Protein AF-X0UST9-F1 (afdb_monomer_lite)

Organism: NCBI:txid412755

Sequence (92 aa):
NGAEAIKFYSQNGLVEIHSSPFVKEGNAYLLDMECFERVGSSDISFEDPVEPGKYIENLEGSNAVQLLCYSDCALFCNALGRSIVISGIINA

Radius of gyration: 20.7 Å; chains: 1; bounding box: 43×32×54 Å

Secondary structure (DSSP, 8-state):
---SEEEEEETTEEEEEE--TTSPTTEEEE--GGGEEEEEEEEEESS-SSSTT--EEE-TTSS-EEE--EEEEEEEES-GGG-EEEE-----

Foldseek 3Di:
DDDQWDWDQDPVGIDIGGDDPVDDPQKDKDDPVVQKDKDFDFAWDQADPVDGPPQWAQDDPDRDIDGDIDGGIDIDGNCPPVMDMGGRDDDD

Structure (mmCIF, N/CA/C/O backbone):
data_AF-X0UST9-F1
#
_entry.id   AF-X0UST9-F1
#
loop_
_atom_site.group_PDB
_atom_site.id
_atom_site.type_symbol
_atom_site.label_atom_id
_atom_site.label_alt_id
_atom_site.label_comp_id
_atom_site.label_asym_id
_atom_site.label_entity_id
_atom_site.label_seq_id
_atom_site.pdbx_PDB_ins_code
_atom_site.Cartn_x
_atom_site.Cartn_y
_atom_site.Cartn_z
_atom_site.occupancy
_atom_site.B_iso_or_equiv
_atom_site.auth_seq_id
_atom_site.auth_comp_id
_atom_site.auth_asym_id
_atom_site.auth_atom_id
_atom_site.pdbx_PDB_model_num
ATOM 1 N N . ASN A 1 1 ? 14.394 0.906 19.449 1.00 45.12 1 ASN A N 1
ATOM 2 C CA . ASN A 1 1 ? 12.972 0.536 19.606 1.00 45.12 1 ASN A CA 1
ATOM 3 C C . ASN A 1 1 ? 12.320 0.570 18.242 1.00 45.12 1 ASN A C 1
ATOM 5 O O . ASN A 1 1 ? 12.037 1.652 17.757 1.00 45.12 1 ASN A O 1
ATOM 9 N N . GLY A 1 2 ? 12.176 -0.579 17.592 1.00 56.75 2 GLY A N 1
ATOM 10 C CA . GLY A 1 2 ? 11.554 -0.671 16.274 1.00 56.75 2 GLY A CA 1
ATOM 11 C C . GLY A 1 2 ? 11.088 -2.100 16.072 1.00 56.75 2 GLY A C 1
ATOM 12 O O . GLY A 1 2 ? 11.915 -2.981 15.868 1.00 56.75 2 GLY A O 1
ATOM 13 N N . ALA A 1 3 ? 9.791 -2.330 16.241 1.00 65.81 3 ALA A N 1
ATOM 14 C CA . ALA A 1 3 ? 9.148 -3.542 15.761 1.00 65.81 3 ALA A CA 1
ATOM 15 C C . ALA A 1 3 ? 8.571 -3.202 14.386 1.00 65.81 3 ALA A C 1
ATOM 17 O O . ALA A 1 3 ? 7.906 -2.178 14.252 1.00 65.81 3 ALA A O 1
ATOM 18 N N . GLU A 1 4 ? 8.862 -4.025 13.382 1.00 77.25 4 GLU A N 1
ATOM 19 C CA . GLU A 1 4 ? 8.351 -3.848 12.017 1.00 77.25 4 GLU A CA 1
ATOM 20 C C . GLU A 1 4 ? 6.823 -3.984 11.979 1.00 77.25 4 GLU A C 1
ATOM 22 O O . GLU A 1 4 ? 6.132 -3.176 11.362 1.00 77.25 4 GLU A O 1
ATOM 27 N N . ALA A 1 5 ? 6.302 -4.953 12.735 1.00 85.12 5 ALA A N 1
ATOM 28 C CA . ALA A 1 5 ? 4.878 -5.180 12.897 1.00 85.12 5 ALA A CA 1
ATOM 29 C C . ALA A 1 5 ? 4.550 -5.740 14.287 1.00 85.12 5 ALA A C 1
ATOM 31 O O . ALA A 1 5 ? 5.366 -6.420 14.919 1.00 85.12 5 ALA A O 1
ATOM 32 N N . ILE A 1 6 ? 3.328 -5.484 14.752 1.00 89.56 6 ILE A N 1
ATOM 33 C CA . ILE A 1 6 ? 2.760 -6.077 15.968 1.00 89.56 6 ILE A CA 1
ATOM 34 C C . ILE A 1 6 ? 1.593 -6.975 15.558 1.00 89.56 6 ILE A C 1
ATOM 36 O O . ILE A 1 6 ? 0.583 -6.489 15.055 1.00 89.56 6 ILE A O 1
ATOM 40 N N . LYS A 1 7 ? 1.714 -8.283 15.803 1.00 91.12 7 LYS A N 1
ATOM 41 C CA . LYS A 1 7 ? 0.643 -9.267 15.577 1.00 91.12 7 LYS A CA 1
ATOM 42 C C . LYS A 1 7 ? -0.139 -9.508 16.863 1.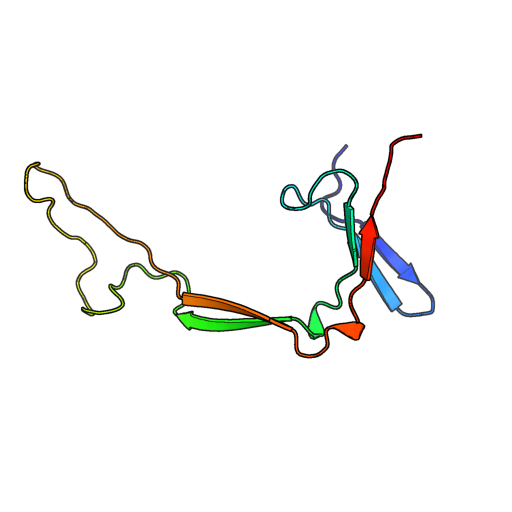00 91.12 7 LYS A C 1
ATOM 44 O O . LYS A 1 7 ? 0.433 -9.928 17.867 1.00 91.12 7 LYS A O 1
ATOM 49 N N . PHE A 1 8 ? -1.445 -9.276 16.819 1.00 89.38 8 PHE A N 1
ATOM 50 C CA . PHE A 1 8 ? -2.368 -9.475 17.928 1.00 89.38 8 PHE A CA 1
ATOM 51 C C . PHE A 1 8 ? -3.411 -10.538 17.579 1.00 89.38 8 PHE A C 1
ATOM 53 O O . PHE A 1 8 ? -4.171 -10.387 16.623 1.00 89.38 8 PHE A O 1
ATOM 60 N N . TYR A 1 9 ? -3.462 -11.605 18.375 1.00 89.56 9 TYR A N 1
ATOM 61 C CA . TYR A 1 9 ? -4.461 -12.663 18.247 1.00 89.56 9 TYR A CA 1
ATOM 62 C C . TYR A 1 9 ? -5.630 -12.380 19.193 1.00 89.56 9 TYR A C 1
ATOM 64 O O . TYR A 1 9 ? -5.445 -12.259 20.403 1.00 89.56 9 TYR A O 1
ATOM 72 N N . SER A 1 10 ? -6.834 -12.302 18.638 1.00 84.56 10 SER A N 1
ATOM 73 C CA . SER A 1 10 ? -8.096 -12.150 19.356 1.00 84.56 10 SER A CA 1
ATOM 74 C C . SER A 1 10 ? -8.986 -13.370 19.128 1.00 84.56 10 SER A C 1
ATOM 76 O O . SER A 1 10 ? -8.780 -14.150 18.200 1.00 84.56 10 SER A O 1
ATOM 78 N N . GLN A 1 11 ? -10.035 -13.510 19.938 1.00 87.81 11 GLN A N 1
ATOM 79 C CA . GLN A 1 11 ? -11.053 -14.548 19.757 1.00 87.81 11 GLN A CA 1
ATOM 80 C C . GLN A 1 11 ? -11.738 -14.465 18.380 1.00 87.81 11 GLN A C 1
ATOM 82 O O . GLN A 1 11 ? -12.173 -15.482 17.848 1.00 87.81 11 GLN A O 1
ATOM 87 N N . ASN A 1 12 ? -11.785 -13.264 17.794 1.00 84.06 12 ASN A N 1
ATOM 88 C CA . ASN A 1 12 ? -12.422 -12.994 16.504 1.00 84.06 12 ASN A CA 1
ATOM 89 C C . ASN A 1 12 ? -11.448 -13.005 15.312 1.00 84.06 12 ASN A C 1
ATOM 91 O O . ASN A 1 12 ? -11.879 -12.730 14.196 1.00 84.06 12 ASN A O 1
ATOM 95 N N . GLY A 1 13 ? -10.155 -13.285 15.520 1.00 84.94 13 GLY A N 1
ATOM 96 C CA . GLY A 1 13 ? -9.171 -13.347 14.436 1.00 84.94 13 GLY A CA 1
ATOM 97 C C . GLY A 1 13 ? -7.820 -12.717 14.768 1.00 84.94 13 GLY A C 1
ATOM 98 O O . GLY A 1 13 ? -7.495 -12.452 15.924 1.00 84.94 13 GLY A O 1
ATOM 99 N N . LEU A 1 14 ? -7.024 -12.492 13.726 1.00 89.31 14 LEU A N 1
ATOM 100 C CA . LEU A 1 14 ? -5.685 -11.911 13.794 1.00 89.31 14 LEU A CA 1
ATOM 101 C C . LEU A 1 14 ? -5.720 -10.467 13.283 1.00 89.31 14 LEU A C 1
ATOM 103 O O . LEU A 1 14 ? -6.284 -10.204 12.226 1.00 89.31 14 LEU A O 1
ATOM 107 N N . VAL A 1 15 ? -5.070 -9.552 14.000 1.00 90.19 15 VAL A N 1
ATOM 108 C CA . VAL A 1 15 ? -4.810 -8.184 13.536 1.00 90.19 15 VAL A CA 1
ATOM 109 C C . VAL A 1 15 ? -3.307 -7.954 13.520 1.00 90.19 15 VAL A C 1
ATOM 111 O O . VAL A 1 15 ? -2.623 -8.241 14.502 1.00 90.19 15 VAL A O 1
ATOM 114 N N . GLU A 1 16 ? -2.788 -7.425 12.416 1.00 92.62 16 GLU A N 1
ATOM 115 C CA . GLU A 1 16 ? -1.385 -7.043 12.286 1.00 92.62 16 GLU A CA 1
ATOM 116 C C . GLU A 1 16 ? -1.272 -5.531 12.096 1.00 92.62 16 GLU A C 1
ATOM 118 O O . GLU A 1 16 ? -1.863 -4.955 11.184 1.00 92.62 16 GLU A O 1
ATOM 123 N N . ILE A 1 17 ? -0.533 -4.883 12.993 1.00 91.50 17 ILE A N 1
ATOM 124 C CA . ILE A 1 17 ? -0.333 -3.437 13.004 1.00 91.50 17 ILE A CA 1
ATOM 125 C C . ILE A 1 17 ? 1.045 -3.146 12.422 1.00 91.50 17 ILE A C 1
ATOM 127 O O . ILE A 1 17 ? 2.049 -3.603 12.967 1.00 91.50 17 ILE A O 1
ATOM 131 N N . HIS A 1 18 ? 1.079 -2.344 11.360 1.00 91.94 18 HIS A N 1
ATOM 132 C CA . HIS A 1 18 ? 2.297 -1.912 10.676 1.00 91.94 18 HIS A CA 1
ATOM 133 C C . HIS A 1 18 ? 2.496 -0.409 10.849 1.00 91.94 18 HIS A C 1
ATOM 135 O O . HIS A 1 18 ? 1.560 0.370 10.654 1.00 91.94 18 HIS A O 1
ATOM 141 N N . SER A 1 19 ? 3.717 0.022 11.169 1.00 90.12 19 SER A N 1
ATOM 142 C CA . SER A 1 19 ? 4.067 1.442 11.075 1.00 90.12 19 SER A CA 1
ATOM 143 C C . SER A 1 19 ? 4.358 1.795 9.616 1.00 90.12 19 SER A C 1
ATOM 145 O O . SER A 1 19 ? 5.238 1.185 9.012 1.00 90.12 19 SER A O 1
ATOM 147 N N . SER A 1 20 ? 3.652 2.776 9.048 1.00 90.69 20 SER A N 1
ATOM 148 C CA . SER A 1 20 ? 3.801 3.150 7.636 1.00 90.69 20 SER A CA 1
ATOM 149 C C . SER A 1 20 ? 4.069 4.649 7.479 1.00 90.69 20 SER A C 1
ATOM 151 O O . SER A 1 20 ? 3.241 5.450 7.914 1.00 90.69 20 SER A O 1
ATOM 153 N N . PRO A 1 21 ? 5.171 5.054 6.817 1.00 91.44 21 PRO A N 1
ATOM 154 C CA . PRO A 1 21 ? 5.458 6.462 6.538 1.00 91.44 21 PRO A CA 1
ATOM 155 C C . PRO A 1 21 ? 4.558 7.050 5.439 1.00 91.44 21 PRO A C 1
ATOM 157 O O . PRO A 1 21 ? 4.559 8.258 5.225 1.00 91.44 21 PRO A O 1
ATOM 160 N N . PHE A 1 22 ? 3.794 6.212 4.732 1.00 92.56 22 PHE A N 1
ATOM 161 C CA . PHE A 1 22 ? 2.863 6.640 3.684 1.00 92.56 22 PHE A CA 1
ATOM 162 C C . PHE A 1 22 ? 1.512 7.108 4.241 1.00 92.56 22 PHE A C 1
ATOM 164 O O . PHE A 1 22 ? 0.697 7.669 3.510 1.00 92.56 22 PHE A O 1
ATOM 171 N N . VAL A 1 23 ? 1.254 6.870 5.529 1.00 92.56 23 VAL A N 1
ATOM 172 C CA . VAL A 1 23 ? 0.022 7.278 6.203 1.00 92.56 23 VAL A CA 1
ATOM 173 C C . VAL A 1 23 ? 0.227 8.644 6.848 1.00 92.56 23 VAL A C 1
ATOM 175 O O . VAL A 1 23 ? 1.202 8.870 7.560 1.00 92.56 23 VAL A O 1
ATOM 178 N N . LYS A 1 24 ? -0.712 9.566 6.604 1.00 92.38 24 LYS A N 1
ATOM 179 C CA . LYS A 1 24 ? -0.694 10.898 7.216 1.00 92.38 24 LYS A CA 1
ATOM 180 C C . LYS A 1 24 ? -0.711 10.788 8.744 1.00 92.38 24 LYS A C 1
ATOM 182 O O . LYS A 1 24 ? -1.512 10.037 9.299 1.00 92.38 24 LYS A O 1
ATOM 187 N N . GLU A 1 25 ? 0.106 11.606 9.403 1.00 91.31 25 GLU A N 1
ATOM 188 C CA . GLU A 1 25 ? 0.113 11.726 10.862 1.00 91.31 25 GLU A CA 1
ATOM 189 C C . GLU A 1 25 ? -1.298 11.982 11.416 1.00 91.31 25 GLU A C 1
ATOM 191 O O . GLU A 1 25 ? -2.086 12.754 10.858 1.00 91.31 25 GLU A O 1
ATOM 196 N N . GLY A 1 26 ? -1.617 11.297 12.513 1.00 92.00 26 GLY A N 1
ATOM 197 C CA . GLY A 1 26 ? -2.922 11.357 13.160 1.00 92.00 26 GLY A CA 1
ATOM 198 C C . GLY A 1 26 ? -3.999 10.473 12.530 1.00 92.00 26 GLY A C 1
ATOM 199 O O . GLY A 1 26 ? -5.118 10.438 13.046 1.00 92.00 26 GLY A O 1
ATOM 200 N N . ASN A 1 27 ? -3.673 9.736 11.465 1.00 94.75 27 ASN A N 1
ATOM 201 C CA . ASN A 1 27 ? -4.557 8.748 10.861 1.00 94.75 27 ASN A CA 1
ATOM 202 C C . ASN A 1 27 ? -3.979 7.331 10.959 1.00 94.75 27 ASN A C 1
ATOM 204 O O . ASN A 1 27 ? 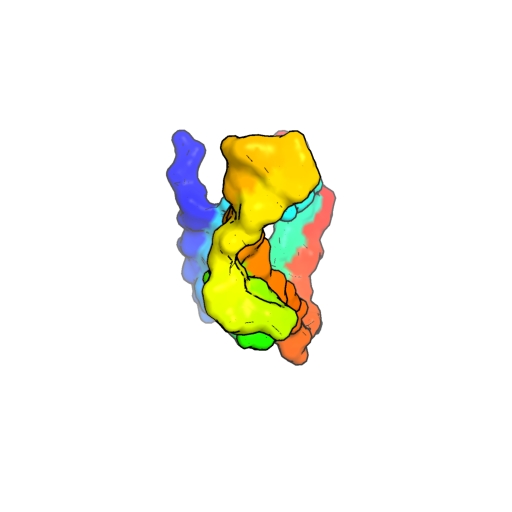-2.768 7.127 10.997 1.00 94.75 27 ASN A O 1
ATOM 208 N N . ALA A 1 28 ? -4.868 6.346 10.947 1.00 94.62 28 ALA A N 1
ATOM 209 C CA . ALA A 1 28 ? -4.551 4.943 10.734 1.00 94.62 28 ALA A CA 1
ATOM 210 C C . ALA A 1 28 ? -5.649 4.295 9.882 1.00 94.62 28 ALA A C 1
ATOM 212 O O . ALA A 1 28 ? -6.795 4.747 9.870 1.00 94.62 28 ALA A O 1
ATOM 213 N N . TYR A 1 29 ? -5.299 3.227 9.172 1.00 94.38 29 TYR A N 1
ATOM 214 C CA . TYR A 1 29 ? -6.225 2.495 8.313 1.00 94.38 29 TYR A CA 1
ATOM 215 C C . TYR A 1 29 ? -6.275 1.040 8.758 1.00 94.38 29 TYR A C 1
ATOM 217 O O . TYR A 1 29 ? -5.248 0.365 8.785 1.00 94.38 29 TYR A O 1
ATOM 225 N N . LEU A 1 30 ? -7.470 0.563 9.101 1.00 93.69 30 LEU A N 1
ATOM 226 C CA . LEU A 1 30 ? -7.727 -0.859 9.279 1.00 93.69 30 LEU A CA 1
ATOM 227 C C . LEU A 1 30 ? -8.275 -1.388 7.957 1.00 93.69 30 LEU A C 1
ATOM 229 O O . LEU A 1 30 ? -9.384 -1.032 7.557 1.00 93.69 30 LEU A O 1
ATOM 233 N N . LEU A 1 31 ? -7.468 -2.188 7.271 1.00 93.50 31 LEU A N 1
ATOM 234 C CA . LEU A 1 31 ? -7.759 -2.673 5.929 1.00 93.50 31 LEU A CA 1
ATOM 235 C C . LEU A 1 31 ? -7.981 -4.183 5.958 1.00 93.50 31 LEU A C 1
ATOM 237 O O . LEU A 1 31 ? -7.186 -4.921 6.540 1.00 93.50 31 LEU A O 1
ATOM 241 N N . ASP A 1 32 ? -9.044 -4.630 5.297 1.00 93.19 32 ASP A N 1
ATOM 242 C CA . ASP A 1 32 ? -9.223 -6.039 4.950 1.00 93.19 32 ASP A CA 1
ATOM 243 C C . ASP A 1 32 ? -8.428 -6.324 3.671 1.00 93.19 32 ASP A C 1
ATOM 245 O O . ASP A 1 32 ? -8.893 -6.052 2.563 1.00 93.19 32 ASP A O 1
ATOM 249 N N . MET A 1 33 ? -7.200 -6.819 3.835 1.00 91.62 33 MET A N 1
ATOM 250 C CA . MET A 1 33 ? -6.259 -7.028 2.730 1.00 91.62 33 MET A CA 1
ATOM 251 C C . MET A 1 33 ? -6.763 -8.036 1.691 1.00 91.62 33 MET A C 1
ATOM 253 O O . MET A 1 33 ? -6.338 -7.962 0.544 1.00 91.62 33 MET A O 1
ATOM 257 N N . GLU A 1 34 ? -7.688 -8.933 2.049 1.00 92.38 34 GLU A N 1
ATOM 258 C CA . GLU A 1 34 ? -8.277 -9.896 1.107 1.00 92.38 34 GLU A CA 1
ATOM 259 C C . GLU A 1 34 ? -9.199 -9.224 0.078 1.00 92.38 34 GLU A C 1
ATOM 261 O O . GLU A 1 34 ? -9.477 -9.788 -0.979 1.00 92.38 34 GLU A O 1
ATOM 266 N N . CYS A 1 35 ? -9.677 -8.011 0.371 1.00 94.69 35 CYS A N 1
ATOM 267 C CA . CYS A 1 35 ? -10.572 -7.262 -0.508 1.00 94.69 35 CYS A CA 1
ATOM 268 C C . CYS A 1 35 ? -9.838 -6.353 -1.497 1.00 94.69 35 CYS A C 1
ATOM 270 O O . CYS A 1 35 ? -10.489 -5.756 -2.359 1.00 94.69 35 CYS A O 1
ATOM 272 N N . PHE A 1 36 ? -8.519 -6.205 -1.356 1.00 94.25 36 PHE A N 1
ATOM 273 C CA . PHE A 1 36 ? -7.699 -5.359 -2.215 1.00 94.25 36 PHE A CA 1
ATOM 274 C C . PHE A 1 36 ? -6.921 -6.197 -3.223 1.00 94.25 36 PHE A C 1
ATOM 276 O O . PHE A 1 36 ? -6.235 -7.151 -2.866 1.00 94.25 36 PHE A O 1
ATOM 283 N N . GLU A 1 37 ? -6.968 -5.785 -4.484 1.00 94.00 37 GLU A N 1
ATOM 284 C CA . GLU A 1 37 ? -6.199 -6.397 -5.562 1.00 94.00 37 GLU A CA 1
ATOM 285 C C . GLU A 1 37 ? -5.524 -5.331 -6.427 1.00 94.00 37 GLU A C 1
ATOM 287 O O . GLU A 1 37 ? -6.018 -4.208 -6.582 1.00 94.00 37 GLU A O 1
ATOM 292 N N . ARG A 1 38 ? -4.360 -5.679 -6.984 1.00 92.56 38 ARG A N 1
ATOM 293 C CA . ARG A 1 38 ? -3.665 -4.846 -7.966 1.00 92.56 38 ARG A CA 1
ATOM 294 C C . ARG A 1 38 ? -4.160 -5.235 -9.354 1.00 92.56 38 ARG A C 1
ATOM 296 O O . ARG A 1 38 ? -3.940 -6.361 -9.786 1.00 92.56 38 ARG A O 1
ATOM 303 N N . VAL A 1 39 ? -4.805 -4.300 -10.041 1.00 93.06 39 VAL A N 1
ATOM 304 C CA . VAL A 1 39 ? -5.329 -4.479 -11.399 1.00 93.06 39 VAL A CA 1
ATOM 305 C C . VAL A 1 39 ? -4.501 -3.627 -12.344 1.00 93.06 39 VAL A C 1
ATOM 307 O O . VAL A 1 39 ? -4.287 -2.450 -12.079 1.00 93.06 39 VAL A O 1
ATOM 310 N N . GLY A 1 40 ? -4.022 -4.196 -13.440 1.00 89.75 40 GLY A N 1
ATOM 311 C CA . GLY A 1 40 ? -3.146 -3.481 -14.356 1.00 89.75 40 GLY A CA 1
ATOM 312 C C . GLY A 1 40 ? -2.673 -4.365 -15.493 1.00 89.75 40 GLY A C 1
ATOM 313 O O . GLY A 1 40 ? -2.738 -5.592 -15.385 1.00 89.75 40 GLY A O 1
ATOM 314 N N . SER A 1 41 ? -2.239 -3.750 -16.591 1.00 85.75 41 SER A N 1
ATOM 315 C CA . SER A 1 41 ? -1.745 -4.493 -17.754 1.00 85.75 41 SER A CA 1
ATOM 316 C C . SER A 1 41 ? -0.294 -4.951 -17.604 1.00 85.75 41 SER A C 1
ATOM 318 O O . SER A 1 41 ? 0.068 -5.991 -18.153 1.00 85.75 41 SER A O 1
ATOM 320 N N . SER A 1 42 ? 0.524 -4.216 -16.844 1.00 84.12 42 SER A N 1
ATOM 321 C CA . SER A 1 42 ? 1.939 -4.527 -16.644 1.00 84.12 42 SER A CA 1
ATOM 322 C C . SER A 1 42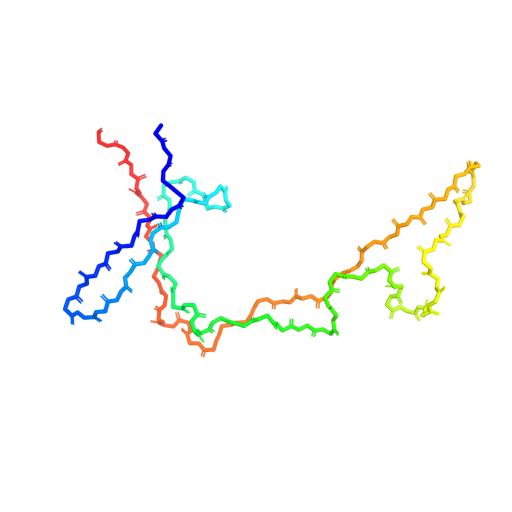 ? 2.425 -4.099 -15.266 1.00 84.12 42 SER A C 1
ATOM 324 O O . SER A 1 42 ? 2.183 -2.979 -14.813 1.00 84.12 42 SER A O 1
ATOM 326 N N . ASP A 1 43 ? 3.214 -4.973 -14.648 1.00 84.94 43 ASP A N 1
ATOM 327 C CA . ASP A 1 43 ? 4.060 -4.619 -13.513 1.00 84.94 43 ASP A CA 1
ATOM 328 C C . ASP A 1 43 ? 5.215 -3.699 -13.954 1.00 84.94 43 ASP A C 1
ATOM 330 O O . ASP A 1 43 ? 5.276 -3.243 -15.099 1.00 84.94 43 ASP A O 1
ATOM 334 N N . ILE A 1 44 ? 6.139 -3.429 -13.028 1.00 88.31 44 ILE A N 1
ATOM 335 C CA . ILE A 1 44 ? 7.347 -2.638 -13.270 1.00 88.31 44 ILE A CA 1
ATOM 336 C C . ILE A 1 44 ? 8.160 -3.278 -14.403 1.00 88.31 44 ILE A C 1
ATOM 338 O O . ILE A 1 44 ? 8.700 -4.374 -14.245 1.00 88.31 44 ILE A O 1
ATOM 342 N N . SER A 1 45 ? 8.263 -2.571 -15.524 1.00 86.69 45 SER A N 1
ATOM 343 C CA . SER A 1 45 ? 8.966 -3.001 -16.727 1.00 86.69 45 SER A CA 1
ATOM 344 C C . SER A 1 45 ? 9.793 -1.860 -17.319 1.00 86.69 45 SER A C 1
ATOM 346 O O . SER A 1 45 ? 9.437 -0.690 -17.213 1.00 86.69 45 SER A O 1
ATOM 348 N N . PHE A 1 46 ? 10.904 -2.209 -17.964 1.00 86.38 46 PHE A N 1
ATOM 349 C CA . PHE A 1 46 ? 11.694 -1.283 -18.786 1.00 86.38 46 PHE A CA 1
ATOM 350 C C . PHE A 1 46 ? 11.311 -1.357 -20.271 1.00 86.38 46 PHE A C 1
ATOM 352 O O . PHE A 1 46 ? 11.985 -0.765 -21.110 1.00 86.38 46 PHE A O 1
ATOM 359 N N . GLU A 1 47 ? 10.277 -2.128 -20.609 1.00 83.50 47 GLU A N 1
ATOM 360 C CA . GLU A 1 47 ? 9.717 -2.158 -21.955 1.00 83.50 47 GLU A CA 1
ATOM 361 C C . GLU A 1 47 ? 8.833 -0.933 -22.179 1.00 83.50 47 GLU A C 1
ATOM 363 O O . GLU A 1 47 ? 7.997 -0.592 -21.338 1.00 83.50 47 GLU A O 1
ATOM 368 N N . ASP A 1 48 ? 9.011 -0.286 -23.328 1.00 80.69 48 ASP A N 1
ATOM 369 C CA . ASP A 1 48 ? 8.110 0.771 -23.761 1.00 80.69 48 ASP A CA 1
ATOM 370 C C . ASP A 1 48 ? 6.702 0.182 -24.019 1.00 80.69 48 ASP A C 1
ATOM 372 O O . ASP A 1 48 ? 6.570 -0.796 -24.766 1.00 80.69 48 ASP A O 1
ATOM 376 N N . PRO A 1 49 ? 5.639 0.749 -23.411 1.00 77.88 49 PRO A N 1
ATOM 377 C CA . PRO A 1 49 ? 4.276 0.233 -23.544 1.00 77.88 49 PRO A CA 1
ATOM 378 C C . PRO A 1 49 ? 3.683 0.410 -24.954 1.00 77.88 49 PRO A C 1
ATOM 380 O O . PRO A 1 49 ? 2.650 -0.185 -25.263 1.00 77.88 49 PRO A O 1
ATOM 383 N N . VAL A 1 50 ? 4.299 1.239 -25.800 1.00 79.38 50 VAL A N 1
ATOM 384 C CA . VAL A 1 50 ? 3.899 1.535 -27.181 1.00 79.38 50 VAL A CA 1
ATOM 385 C C . VAL A 1 50 ? 4.812 0.830 -28.189 1.00 79.38 50 VAL A C 1
ATOM 387 O O . VAL A 1 50 ? 4.313 0.296 -29.180 1.00 79.38 50 VAL A O 1
ATOM 390 N N . GLU A 1 51 ? 6.128 0.793 -27.948 1.00 81.31 51 GLU A N 1
ATOM 391 C CA . GLU A 1 51 ? 7.129 0.197 -28.849 1.00 81.31 51 GLU A CA 1
ATOM 392 C C . GLU A 1 51 ? 7.965 -0.919 -28.181 1.00 81.31 51 GLU A C 1
ATOM 394 O O . GLU A 1 51 ? 9.081 -0.684 -27.703 1.00 81.31 51 GLU A O 1
ATOM 399 N N . PRO A 1 52 ? 7.495 -2.180 -28.216 1.00 74.75 52 PRO A N 1
ATOM 400 C CA . PRO A 1 52 ? 8.199 -3.302 -27.600 1.00 74.75 52 PRO A CA 1
ATOM 401 C C . PRO A 1 52 ? 9.633 -3.464 -28.131 1.00 74.75 52 PRO A C 1
ATOM 403 O O . PRO A 1 52 ? 9.868 -3.483 -29.341 1.00 74.75 52 PRO A O 1
ATOM 406 N N . GLY A 1 53 ? 10.601 -3.644 -27.226 1.00 73.19 53 GLY A N 1
ATOM 407 C CA . GLY A 1 53 ? 12.008 -3.904 -27.564 1.00 73.19 53 GLY A CA 1
ATOM 408 C C . GLY A 1 53 ? 12.931 -2.679 -27.567 1.00 73.19 53 GLY A C 1
ATOM 409 O O . GLY A 1 53 ? 14.148 -2.848 -27.692 1.00 73.19 53 GLY A O 1
ATOM 410 N N . LYS A 1 54 ? 12.401 -1.465 -27.375 1.00 69.75 54 LYS A N 1
ATOM 411 C CA . LYS A 1 54 ? 13.205 -0.281 -27.041 1.00 69.75 54 LYS A CA 1
ATOM 412 C C . LYS A 1 54 ? 13.328 -0.137 -25.527 1.00 69.75 54 LYS A C 1
ATOM 414 O O . LYS A 1 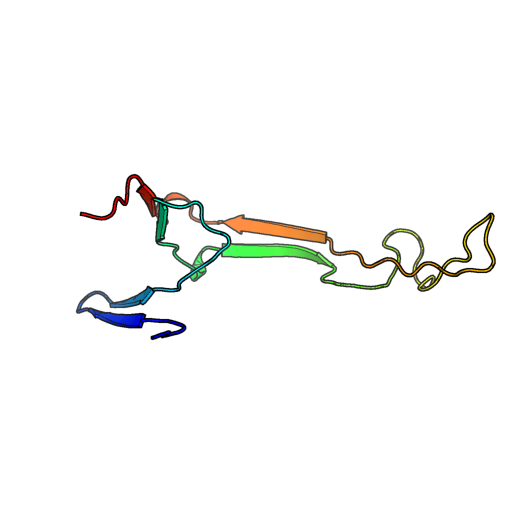54 ? 12.395 0.277 -24.857 1.00 69.75 54 LYS A O 1
ATOM 419 N N . TYR A 1 55 ? 14.502 -0.474 -25.000 1.00 70.00 55 TYR A N 1
ATOM 420 C CA . TYR A 1 55 ? 14.807 -0.348 -23.568 1.00 70.00 55 TYR A CA 1
ATOM 421 C C . TYR A 1 55 ? 15.574 0.936 -23.250 1.00 70.00 55 TYR A C 1
ATOM 423 O O . TYR A 1 55 ? 15.484 1.472 -22.152 1.00 70.00 55 TYR A O 1
ATOM 431 N N . ILE A 1 56 ? 16.375 1.403 -24.207 1.00 79.62 56 ILE A N 1
ATOM 432 C CA . ILE A 1 56 ? 17.303 2.517 -24.046 1.00 79.62 56 ILE A CA 1
ATOM 433 C C . ILE A 1 56 ? 17.124 3.434 -25.248 1.00 79.62 56 ILE A C 1
ATOM 435 O O . ILE A 1 56 ? 17.282 2.997 -26.389 1.00 79.62 56 ILE A O 1
ATOM 439 N N . GLU A 1 57 ? 16.834 4.703 -24.992 1.00 80.38 57 GLU A N 1
ATOM 440 C CA . GLU A 1 57 ? 16.728 5.717 -26.035 1.00 80.38 57 GLU A CA 1
ATOM 441 C C . GLU A 1 57 ? 17.910 6.685 -25.960 1.00 80.38 57 GLU A C 1
ATOM 443 O O . GLU A 1 57 ? 18.389 7.033 -24.881 1.00 80.38 57 GLU A O 1
ATOM 448 N N . ASN A 1 58 ? 18.409 7.124 -27.114 1.00 86.19 58 ASN A N 1
ATOM 449 C CA . ASN A 1 58 ? 19.448 8.150 -27.163 1.00 86.19 58 ASN A CA 1
ATOM 450 C C . ASN A 1 58 ? 18.810 9.526 -26.976 1.00 86.19 58 ASN A C 1
ATOM 452 O O . ASN A 1 58 ? 17.804 9.829 -27.616 1.00 86.19 58 ASN A O 1
ATOM 456 N N . LEU A 1 59 ? 19.407 10.372 -26.137 1.00 86.88 59 LEU A N 1
ATOM 457 C CA . LEU A 1 59 ? 18.870 11.704 -25.885 1.00 86.88 59 LEU A CA 1
ATOM 458 C C . LEU A 1 59 ? 19.259 12.663 -27.019 1.00 86.88 59 LEU A C 1
ATOM 460 O O . LEU A 1 59 ? 20.441 12.937 -27.240 1.00 86.88 59 LEU A O 1
ATOM 464 N N . GLU A 1 60 ? 18.273 13.217 -27.723 1.00 82.69 60 GLU A N 1
ATOM 465 C CA . GLU A 1 60 ? 18.523 14.206 -28.773 1.00 82.69 60 GLU A CA 1
ATOM 466 C C . GLU A 1 60 ? 19.016 15.525 -28.150 1.00 82.69 60 GLU A C 1
ATOM 468 O O . GLU A 1 60 ? 18.246 16.311 -27.605 1.00 82.69 60 GLU A O 1
ATOM 473 N N . GLY A 1 61 ? 20.333 15.753 -28.184 1.00 86.50 61 GLY A N 1
ATOM 474 C CA . GLY A 1 61 ? 20.970 16.973 -27.667 1.00 86.50 61 GLY A CA 1
ATOM 475 C C . GLY A 1 61 ? 22.061 16.750 -26.618 1.00 86.50 61 GLY A C 1
ATOM 476 O O . GLY A 1 61 ? 22.700 17.713 -26.197 1.00 86.50 61 GLY A O 1
ATOM 477 N N . SER A 1 62 ? 22.324 15.503 -26.217 1.00 88.44 62 SER A N 1
ATOM 478 C CA . SER A 1 62 ? 23.447 15.150 -25.341 1.00 88.44 62 SER A CA 1
ATOM 479 C C . SER A 1 62 ? 24.049 13.805 -25.742 1.00 88.44 62 SER A C 1
ATOM 481 O O . SER A 1 62 ? 23.366 12.959 -26.308 1.00 88.44 62 SER A O 1
ATOM 483 N N . ASN A 1 63 ? 25.324 13.573 -25.426 1.00 87.94 63 ASN A N 1
ATOM 484 C CA . ASN A 1 63 ? 25.926 12.242 -25.546 1.00 87.94 63 ASN A CA 1
ATOM 485 C C . ASN A 1 63 ? 25.555 11.401 -24.314 1.00 87.94 63 ASN A C 1
ATOM 487 O O . ASN A 1 63 ? 26.388 11.126 -23.450 1.00 87.94 63 ASN A O 1
ATOM 491 N N . ALA A 1 64 ? 24.264 11.099 -24.195 1.00 89.69 64 ALA A N 1
ATOM 492 C CA . ALA A 1 64 ? 23.682 10.366 -23.084 1.00 89.69 64 ALA A CA 1
ATOM 493 C C . ALA A 1 64 ? 22.527 9.484 -23.566 1.00 89.69 64 ALA A C 1
ATOM 495 O O . ALA A 1 64 ? 21.926 9.723 -24.615 1.00 89.69 64 ALA A O 1
ATOM 496 N N . VAL A 1 65 ? 22.211 8.480 -22.755 1.00 88.31 65 VAL A N 1
ATOM 497 C CA . VAL A 1 65 ? 21.102 7.554 -22.977 1.00 88.31 65 VAL A CA 1
ATOM 498 C C . VAL A 1 65 ? 20.082 7.678 -21.851 1.00 88.31 65 VAL A C 1
ATOM 500 O O . VAL A 1 65 ? 20.459 7.916 -20.702 1.00 88.31 65 VAL A O 1
ATOM 503 N N . GLN A 1 66 ? 18.804 7.513 -22.174 1.00 87.12 66 GLN A N 1
ATOM 504 C CA . GLN A 1 66 ? 17.717 7.428 -21.208 1.00 87.12 66 GLN A CA 1
ATOM 505 C C . GLN A 1 66 ? 17.182 5.999 -21.133 1.00 87.12 66 GLN A C 1
ATOM 507 O O . GLN A 1 66 ? 17.041 5.315 -22.145 1.00 87.12 66 GLN A O 1
ATOM 512 N N . LEU A 1 67 ? 16.892 5.565 -19.911 1.00 87.44 67 LEU A N 1
ATOM 513 C CA . LEU A 1 67 ? 16.209 4.317 -19.602 1.00 87.44 67 LEU A CA 1
ATOM 514 C C . LEU A 1 67 ? 14.939 4.702 -18.847 1.00 87.44 67 LEU A C 1
ATOM 516 O O . LEU A 1 67 ? 15.024 5.358 -17.805 1.00 87.44 67 LEU A O 1
ATOM 520 N N . LEU A 1 68 ? 13.781 4.324 -19.376 1.00 85.06 68 LEU A N 1
ATOM 521 C CA . LEU A 1 68 ? 12.488 4.623 -18.772 1.00 85.06 68 LEU A CA 1
ATOM 522 C C . LEU A 1 68 ? 11.908 3.354 -18.152 1.00 85.06 68 LEU A C 1
ATOM 524 O O . LEU A 1 68 ? 12.070 2.256 -18.675 1.00 85.06 68 LEU A O 1
ATOM 528 N N . CYS A 1 69 ? 11.280 3.519 -16.992 1.00 88.44 69 CYS A N 1
ATOM 529 C CA . CYS A 1 69 ? 10.651 2.442 -16.246 1.00 88.44 69 CYS A CA 1
ATOM 530 C C . CYS A 1 69 ? 9.159 2.741 -16.148 1.00 88.44 69 CYS A C 1
ATOM 532 O O . CYS A 1 69 ? 8.769 3.795 -15.639 1.00 88.44 69 CYS A O 1
ATOM 534 N N . TYR A 1 70 ? 8.347 1.821 -16.649 1.00 88.12 70 TYR A N 1
ATOM 535 C CA . TYR A 1 70 ? 6.902 1.933 -16.728 1.00 88.12 70 TYR A CA 1
ATOM 536 C C . TYR A 1 70 ? 6.242 0.920 -15.799 1.00 88.12 70 TYR A C 1
ATOM 538 O O . TYR A 1 70 ? 6.765 -0.159 -15.536 1.00 88.12 70 TYR A O 1
ATOM 546 N N . SER A 1 71 ? 5.070 1.276 -15.294 1.00 90.19 71 SER A N 1
ATOM 547 C CA . SER A 1 71 ? 4.176 0.368 -14.586 1.00 90.19 71 SER A CA 1
ATOM 548 C C . SER A 1 71 ? 2.763 0.858 -14.844 1.00 90.19 71 SER A C 1
ATOM 550 O O . SER A 1 71 ? 2.488 2.047 -14.677 1.00 90.19 71 SER A O 1
ATOM 552 N N . ASP A 1 72 ? 1.873 -0.047 -15.228 1.00 89.44 72 ASP A N 1
ATOM 553 C CA . ASP A 1 72 ? 0.445 0.233 -15.327 1.00 89.44 72 ASP A CA 1
ATOM 554 C C . ASP A 1 72 ? -0.267 -0.602 -14.276 1.00 89.44 72 ASP A C 1
ATOM 556 O O . ASP A 1 72 ? -0.540 -1.785 -14.473 1.00 89.44 72 ASP A O 1
ATOM 560 N N . CYS A 1 73 ? -0.518 0.015 -13.127 1.00 90.81 73 CYS A N 1
ATOM 561 C CA . CYS A 1 73 ? -1.231 -0.622 -12.040 1.00 90.81 73 CYS A CA 1
ATOM 562 C C . CYS A 1 73 ? -2.152 0.364 -11.324 1.00 90.81 73 CYS A C 1
ATOM 564 O O . CYS A 1 73 ? -1.780 1.496 -11.014 1.00 90.81 73 CYS A O 1
ATOM 566 N N . ALA A 1 74 ? -3.339 -0.118 -10.989 1.00 92.31 74 ALA A N 1
ATOM 567 C CA . ALA A 1 74 ? -4.329 0.525 -10.153 1.00 92.31 74 ALA A CA 1
ATOM 568 C C . ALA A 1 74 ? -4.668 -0.390 -8.971 1.00 92.31 74 ALA A C 1
ATOM 570 O O . ALA A 1 74 ? -4.612 -1.618 -9.060 1.00 92.31 74 ALA A O 1
ATOM 571 N N . LEU A 1 75 ? -5.028 0.218 -7.844 1.00 92.00 75 LEU A N 1
ATOM 572 C CA . LEU A 1 75 ? -5.530 -0.508 -6.685 1.00 92.00 75 LEU A CA 1
ATOM 573 C C . LEU A 1 75 ? -7.053 -0.590 -6.779 1.00 92.00 75 LEU A C 1
ATOM 575 O O . LEU A 1 75 ? -7.723 0.441 -6.860 1.00 92.00 75 LEU A O 1
ATOM 579 N N . PHE A 1 76 ? -7.598 -1.800 -6.738 1.00 94.00 76 PHE A N 1
ATOM 580 C CA . PHE A 1 76 ? -9.035 -2.037 -6.722 1.00 94.00 76 PHE A CA 1
ATOM 581 C C . PHE A 1 76 ? -9.463 -2.658 -5.392 1.00 94.00 76 PHE A C 1
ATOM 583 O O . PHE A 1 76 ? -8.728 -3.446 -4.799 1.00 94.00 76 PHE A O 1
ATOM 590 N N . CYS A 1 77 ? -10.657 -2.289 -4.918 1.00 95.00 77 CYS A N 1
ATOM 591 C CA . CYS A 1 77 ? -11.259 -2.850 -3.713 1.00 95.00 77 CYS A CA 1
ATOM 592 C C . CYS A 1 77 ? -12.670 -3.351 -4.018 1.00 95.00 77 CYS A C 1
ATOM 594 O O . CYS A 1 77 ? -13.555 -2.560 -4.353 1.00 95.00 77 CYS A O 1
ATOM 596 N N . ASN A 1 78 ? -12.891 -4.656 -3.868 1.00 94.81 78 ASN A N 1
ATOM 597 C CA . ASN A 1 78 ? -14.180 -5.278 -4.176 1.00 94.81 78 ASN A CA 1
ATOM 598 C C . ASN A 1 78 ? -15.243 -5.069 -3.074 1.00 94.81 78 ASN A C 1
ATOM 600 O O . ASN A 1 78 ? -16.438 -5.209 -3.339 1.00 94.81 78 ASN A O 1
ATOM 604 N N . ALA A 1 79 ? -14.834 -4.707 -1.850 1.00 94.62 79 ALA A N 1
ATOM 605 C CA . ALA A 1 79 ? -15.714 -4.573 -0.690 1.00 94.62 79 ALA A CA 1
ATOM 606 C C . ALA A 1 79 ? -15.315 -3.389 0.211 1.00 94.62 79 ALA A C 1
ATOM 608 O O . ALA A 1 79 ? -14.812 -3.549 1.323 1.00 94.62 79 ALA A O 1
ATOM 609 N N . LEU A 1 80 ? -15.625 -2.174 -0.250 1.00 87.12 80 LEU A N 1
ATOM 610 C CA . LEU A 1 80 ? -15.279 -0.914 0.428 1.00 87.12 80 LEU A CA 1
ATOM 611 C C . LEU A 1 80 ? -15.771 -0.821 1.887 1.00 87.12 80 LEU A C 1
ATOM 613 O O . LEU A 1 80 ? -15.123 -0.193 2.718 1.00 87.12 80 LEU A O 1
ATOM 617 N N . GLY A 1 81 ? -16.898 -1.462 2.218 1.00 93.44 81 GLY A N 1
ATOM 618 C CA . GLY A 1 81 ? -17.504 -1.414 3.556 1.00 93.44 81 GLY A CA 1
ATOM 619 C C . GLY A 1 81 ? -16.779 -2.216 4.644 1.00 93.44 81 GLY A C 1
ATOM 620 O O . GLY A 1 81 ? -17.235 -2.215 5.783 1.00 93.44 81 GLY A O 1
ATOM 621 N N . ARG A 1 82 ? -15.689 -2.920 4.312 1.00 93.56 82 ARG A N 1
ATOM 622 C CA . ARG A 1 82 ? -14.917 -3.739 5.267 1.00 93.56 82 ARG A CA 1
ATOM 623 C C . ARG A 1 82 ? -13.677 -3.046 5.827 1.00 93.56 82 ARG A C 1
ATOM 625 O O . ARG A 1 82 ? -13.019 -3.596 6.701 1.00 93.56 82 ARG A O 1
ATOM 632 N N . SER A 1 83 ? -13.362 -1.851 5.336 1.00 93.38 83 SER A N 1
ATOM 633 C CA . SER A 1 83 ? -12.208 -1.072 5.788 1.00 93.38 83 SER A CA 1
ATOM 634 C C . SER A 1 83 ? -12.643 0.118 6.639 1.00 93.38 83 SER A C 1
ATOM 636 O O . SER A 1 83 ? -13.720 0.678 6.441 1.00 93.38 83 SER A O 1
ATOM 638 N N . ILE A 1 84 ? -11.798 0.513 7.590 1.00 94.25 84 ILE A N 1
ATOM 639 C CA . ILE A 1 84 ? -12.087 1.585 8.548 1.00 94.25 84 ILE A CA 1
ATOM 640 C C . ILE A 1 84 ? -10.952 2.607 8.528 1.00 94.25 84 ILE A C 1
ATOM 642 O O . ILE A 1 84 ? -9.773 2.257 8.587 1.00 94.25 84 ILE A O 1
ATOM 646 N N . VAL A 1 85 ? -11.322 3.886 8.490 1.00 94.69 85 VAL A N 1
ATOM 647 C CA . VAL A 1 85 ? -10.400 5.002 8.709 1.00 94.69 85 VAL A CA 1
ATOM 648 C C . VAL A 1 85 ? -10.492 5.420 10.170 1.00 94.69 85 VAL A C 1
ATOM 650 O O . VAL A 1 85 ? -11.572 5.733 10.667 1.00 94.69 85 VAL A O 1
ATOM 653 N N . ILE A 1 86 ? -9.354 5.442 10.851 1.00 95.06 86 ILE A N 1
ATOM 654 C CA . ILE A 1 86 ? -9.204 5.981 12.199 1.00 95.06 86 ILE A CA 1
ATOM 655 C C . ILE A 1 86 ? -8.516 7.335 12.044 1.00 95.06 86 IL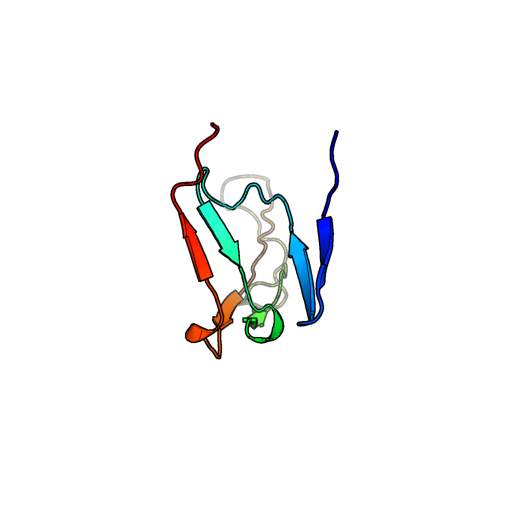E A C 1
ATOM 657 O O . ILE A 1 86 ? -7.451 7.419 11.440 1.00 95.06 86 ILE A O 1
ATOM 661 N N . SER A 1 87 ? -9.11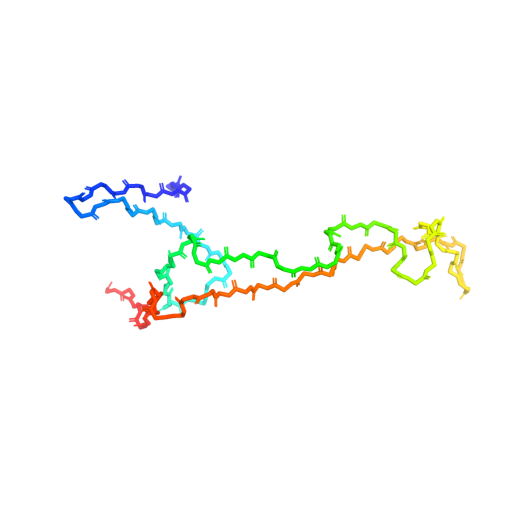9 8.398 12.566 1.00 95.69 87 SER A N 1
ATOM 662 C CA . SER A 1 87 ? -8.609 9.767 12.439 1.00 95.69 87 SER A CA 1
ATOM 663 C C . SER A 1 87 ? -8.563 10.475 13.785 1.00 95.69 87 SER A C 1
ATOM 665 O O . SER A 1 87 ? -9.360 10.164 14.669 1.00 95.69 87 SER A O 1
ATOM 667 N N . GLY A 1 88 ? -7.694 11.479 13.912 1.00 93.56 88 GLY A N 1
ATOM 668 C CA . GLY A 1 88 ? -7.575 12.282 15.132 1.00 93.56 88 GLY A CA 1
ATOM 669 C C . GLY A 1 88 ? -6.752 11.604 16.227 1.00 93.56 88 GLY A C 1
ATOM 670 O O . GLY A 1 88 ? -6.956 11.879 17.406 1.00 93.56 88 GLY A O 1
ATOM 671 N N . ILE A 1 89 ? -5.831 10.717 15.845 1.00 92.69 89 ILE A N 1
ATOM 672 C CA . ILE A 1 89 ? -4.847 10.148 16.761 1.00 92.69 89 ILE A CA 1
ATOM 673 C C . ILE A 1 89 ? -3.900 11.279 17.163 1.00 92.69 89 ILE A C 1
ATOM 675 O O . ILE A 1 89 ? -3.070 11.720 16.373 1.00 92.69 89 ILE A O 1
ATOM 679 N N . ILE A 1 90 ? -4.051 11.762 18.388 1.00 91.19 90 ILE A N 1
ATOM 680 C CA . ILE A 1 90 ? -3.136 12.715 19.002 1.00 91.19 90 ILE A CA 1
ATOM 681 C C . ILE A 1 90 ? -2.413 12.026 20.150 1.00 91.19 90 ILE A C 1
ATOM 683 O O . ILE A 1 90 ? -2.965 11.176 20.850 1.00 91.19 90 ILE A O 1
ATOM 687 N N . ASN A 1 91 ? -1.158 12.390 20.326 1.00 80.69 91 ASN A N 1
ATOM 688 C CA . ASN A 1 91 ? -0.371 12.066 21.498 1.00 80.69 91 ASN A CA 1
ATOM 689 C C . ASN A 1 91 ? -1.028 12.724 22.723 1.00 80.69 91 ASN A C 1
ATOM 691 O O . ASN A 1 91 ? -1.276 13.930 22.719 1.00 80.69 91 ASN A O 1
ATOM 695 N N . ALA A 1 92 ? -1.344 11.904 23.728 1.00 56.19 92 ALA A N 1
ATOM 696 C CA . ALA A 1 92 ? -1.735 12.367 25.056 1.00 56.19 92 ALA A CA 1
ATOM 697 C C . ALA A 1 92 ? -0.526 12.940 25.807 1.00 56.19 92 ALA A C 1
ATOM 699 O O . ALA A 1 92 ? 0.590 12.396 25.618 1.00 56.19 92 ALA A O 1
#

pLDDT: mean 87.18, std 8.85, range [45.12, 95.69]